Protein AF-A0A1H4L0I5-F1 (afdb_monomer_lite)

Secondary structure (DSSP, 8-state):
-------PPTT-TTSEEEE-SSEEEEE-TTSPEEEEGGGEEEEEEEEETTEEEEEEEESS--PPPGGGGTTTTEEE-TTSEEEEE-TT-PPPTTPPPTTHHHHHHHGGGT-EEEE-

Structure (mmCIF, N/CA/C/O backbone):
data_AF-A0A1H4L0I5-F1
#
_entry.id   AF-A0A1H4L0I5-F1
#
loop_
_atom_site.group_PDB
_atom_site.id
_atom_site.type_symbol
_atom_site.label_atom_id
_atom_site.label_alt_id
_atom_site.label_comp_id
_atom_site.label_asym_id
_atom_site.label_entity_id
_atom_site.label_seq_id
_atom_site.pdbx_PDB_ins_code
_atom_site.Cartn_x
_atom_site.Cartn_y
_atom_site.Cartn_z
_atom_site.occupancy
_atom_site.B_iso_or_equiv
_atom_site.auth_seq_id
_atom_site.auth_comp_id
_atom_site.auth_asym_id
_atom_site.auth_atom_id
_atom_site.pdbx_PDB_model_num
ATOM 1 N N . MET A 1 1 ? -6.043 -8.041 -17.956 1.00 32.91 1 MET A N 1
ATOM 2 C CA . MET A 1 1 ? -5.495 -6.700 -18.267 1.00 32.91 1 MET A CA 1
ATOM 3 C C . MET A 1 1 ? -4.657 -6.232 -17.078 1.00 32.91 1 MET A C 1
ATOM 5 O O . MET A 1 1 ? -5.269 -5.797 -16.107 1.00 32.91 1 MET A O 1
ATOM 9 N N . PRO A 1 2 ? -3.317 -6.375 -17.019 1.00 40.62 2 PRO A N 1
ATOM 10 C CA . PRO A 1 2 ? -2.621 -6.000 -15.801 1.00 40.62 2 PRO A CA 1
ATOM 11 C C . PRO A 1 2 ? -2.167 -4.546 -15.929 1.00 40.62 2 PRO A C 1
ATOM 13 O O . PRO A 1 2 ? -1.108 -4.250 -16.471 1.00 40.62 2 PRO A O 1
ATOM 16 N N . ALA A 1 3 ? -2.970 -3.618 -15.412 1.00 43.50 3 ALA A N 1
ATOM 17 C CA . ALA A 1 3 ? -2.462 -2.296 -15.074 1.00 43.50 3 ALA A CA 1
ATOM 18 C C . ALA A 1 3 ? -1.553 -2.448 -13.840 1.00 43.50 3 ALA A C 1
ATOM 20 O O . ALA A 1 3 ? -1.981 -2.243 -12.704 1.00 43.50 3 ALA A O 1
ATOM 21 N N . VAL A 1 4 ? -0.308 -2.886 -14.050 1.00 52.75 4 VAL A N 1
ATOM 22 C CA . VAL A 1 4 ? 0.719 -2.940 -13.000 1.00 52.75 4 VAL A CA 1
ATOM 23 C C . VAL A 1 4 ? 1.244 -1.522 -12.807 1.00 52.75 4 VAL A C 1
ATOM 25 O O . VAL A 1 4 ? 2.207 -1.092 -13.430 1.00 52.75 4 VAL A O 1
ATOM 28 N N . ARG A 1 5 ? 0.535 -0.744 -11.997 1.00 56.09 5 ARG A N 1
ATOM 29 C CA . ARG A 1 5 ? 0.848 0.661 -11.724 1.00 56.09 5 ARG A CA 1
ATOM 30 C C . ARG A 1 5 ? 1.651 0.761 -10.428 1.00 56.09 5 ARG A C 1
ATOM 32 O O . ARG A 1 5 ? 1.091 0.919 -9.351 1.00 56.09 5 ARG A O 1
ATOM 39 N N . LEU A 1 6 ? 2.967 0.656 -10.554 1.00 56.78 6 LEU A N 1
ATOM 40 C CA . LEU A 1 6 ? 3.902 0.642 -9.431 1.00 56.78 6 LEU A CA 1
ATOM 41 C C . LEU A 1 6 ? 4.092 2.058 -8.854 1.00 56.78 6 LEU A C 1
ATOM 43 O O . LEU A 1 6 ? 4.524 2.964 -9.561 1.00 56.78 6 LEU A O 1
ATOM 47 N N . LEU A 1 7 ? 3.843 2.250 -7.557 1.00 59.31 7 LEU A N 1
ATOM 48 C CA . LEU A 1 7 ? 4.317 3.427 -6.813 1.00 59.31 7 LEU A CA 1
ATOM 49 C C . LEU A 1 7 ? 5.716 3.199 -6.237 1.00 59.31 7 LEU A C 1
ATOM 51 O O . LEU A 1 7 ? 5.887 3.176 -5.024 1.00 59.31 7 LEU A O 1
ATOM 55 N N . GLY A 1 8 ? 6.715 2.997 -7.091 1.00 52.91 8 GLY A N 1
ATOM 56 C CA . GLY A 1 8 ? 8.087 2.795 -6.619 1.00 52.91 8 GLY A CA 1
ATOM 57 C C . GLY A 1 8 ? 8.771 4.086 -6.150 1.00 52.91 8 GLY A C 1
ATOM 58 O O . GLY A 1 8 ? 8.569 5.159 -6.697 1.00 52.91 8 GLY A O 1
ATOM 59 N N . LEU A 1 9 ? 9.622 3.983 -5.133 1.00 51.56 9 LEU A N 1
ATOM 60 C CA . LEU A 1 9 ? 10.462 5.081 -4.644 1.00 51.56 9 LEU A CA 1
ATOM 61 C C . LEU A 1 9 ? 11.571 5.440 -5.651 1.00 51.56 9 LEU A C 1
ATOM 63 O O . LEU A 1 9 ? 12.368 4.558 -5.971 1.00 51.56 9 LEU A O 1
ATOM 67 N N . PRO A 1 10 ? 11.743 6.705 -6.080 1.00 40.19 10 PRO A N 1
ATOM 68 C CA . PRO A 1 10 ? 13.001 7.129 -6.674 1.00 40.19 10 PRO A CA 1
ATOM 69 C C . PRO A 1 10 ? 14.022 7.409 -5.565 1.00 40.19 10 PRO A C 1
ATOM 71 O O . PRO A 1 10 ? 13.727 8.061 -4.563 1.00 40.19 10 PRO A O 1
ATOM 74 N N . GLY A 1 11 ? 15.242 6.908 -5.754 1.00 40.97 11 GLY A N 1
ATOM 75 C CA . GLY A 1 11 ? 16.394 7.178 -4.884 1.00 40.97 11 GLY A CA 1
ATOM 76 C C . GLY A 1 11 ? 16.984 5.947 -4.195 1.00 40.97 11 GLY A C 1
ATOM 77 O O . GLY A 1 11 ? 18.154 5.969 -3.834 1.00 40.97 11 GLY A O 1
ATOM 78 N N . THR A 1 12 ? 16.234 4.850 -4.085 1.00 44.72 12 THR A N 1
ATOM 79 C CA . THR A 1 12 ? 16.751 3.541 -3.655 1.00 44.72 12 THR A CA 1
ATOM 80 C C . THR A 1 12 ? 16.006 2.449 -4.414 1.00 44.72 12 THR A C 1
ATOM 82 O O . THR A 1 12 ? 15.030 1.893 -3.920 1.00 44.72 12 THR A O 1
ATOM 85 N N . ALA A 1 13 ? 16.462 2.125 -5.628 1.00 43.25 13 ALA A N 1
ATOM 86 C CA . ALA A 1 13 ? 15.870 1.098 -6.501 1.00 43.25 13 ALA A CA 1
ATOM 87 C C . ALA A 1 13 ? 15.787 -0.314 -5.874 1.00 43.25 13 ALA A C 1
ATOM 89 O O . ALA A 1 13 ? 15.278 -1.242 -6.497 1.00 43.25 13 ALA A O 1
ATOM 90 N N . LYS A 1 14 ? 16.304 -0.485 -4.654 1.00 46.41 14 LYS A N 1
ATOM 91 C CA . LYS A 1 14 ? 16.354 -1.753 -3.941 1.00 46.41 14 LYS A CA 1
ATOM 92 C C . LYS A 1 14 ? 15.279 -1.913 -2.870 1.00 46.41 14 LYS A C 1
ATOM 94 O O . LYS A 1 14 ? 15.060 -3.044 -2.506 1.00 46.41 14 LYS A O 1
ATOM 99 N N . ASP A 1 15 ? 14.563 -0.876 -2.425 1.00 54.62 15 ASP A N 1
ATOM 100 C CA . ASP A 1 15 ? 13.596 -1.030 -1.323 1.00 54.62 15 ASP 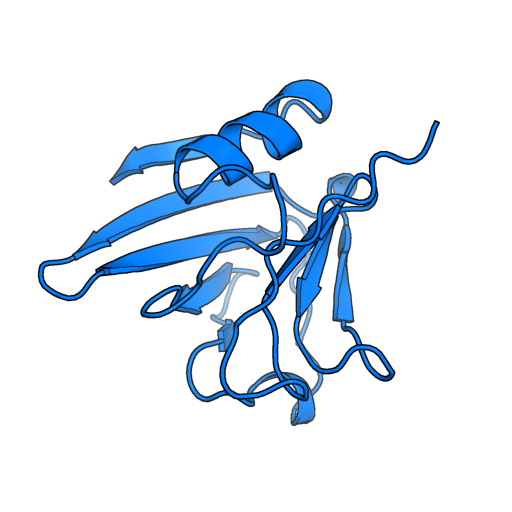A CA 1
ATOM 101 C C . ASP A 1 15 ? 12.363 -0.121 -1.513 1.00 54.62 15 ASP A C 1
ATOM 103 O O . ASP A 1 15 ? 12.378 1.056 -1.143 1.00 54.62 15 ASP A O 1
ATOM 107 N N . GLY A 1 16 ? 11.296 -0.640 -2.136 1.00 62.38 16 GLY A N 1
ATOM 108 C CA . GLY A 1 16 ? 10.117 0.137 -2.544 1.00 62.38 16 GLY A CA 1
ATOM 109 C C . GLY A 1 16 ? 8.787 -0.349 -1.959 1.00 62.38 16 GLY A C 1
ATOM 110 O O . GLY A 1 16 ? 8.624 -1.533 -1.674 1.00 62.38 16 GLY A O 1
ATOM 111 N N . LEU A 1 17 ? 7.813 0.565 -1.833 1.00 74.25 17 LEU A N 1
ATOM 112 C CA . LEU A 1 17 ? 6.389 0.206 -1.802 1.00 74.25 17 LEU A CA 1
ATOM 113 C C . LEU A 1 17 ? 5.925 -0.013 -3.245 1.00 74.25 17 LEU A C 1
ATOM 115 O O . LEU A 1 17 ? 6.400 0.639 -4.166 1.00 74.25 17 LEU A O 1
ATOM 119 N N . THR A 1 18 ? 4.989 -0.917 -3.468 1.00 77.38 18 THR A N 1
ATOM 120 C CA . THR A 1 18 ? 4.354 -1.121 -4.766 1.00 77.38 18 THR A CA 1
ATOM 121 C C . THR A 1 18 ? 2.869 -1.338 -4.549 1.00 77.38 18 THR A C 1
ATOM 123 O O . THR A 1 18 ? 2.489 -2.136 -3.706 1.00 77.38 18 THR A O 1
ATOM 126 N N . LEU A 1 19 ? 2.021 -0.669 -5.325 1.00 78.62 19 LEU A N 1
ATOM 127 C CA . LEU A 1 19 ? 0.609 -1.023 -5.433 1.00 78.62 19 LEU A CA 1
ATOM 128 C C . LEU A 1 19 ? 0.403 -1.720 -6.776 1.00 78.62 19 LEU A C 1
ATOM 130 O O . LEU A 1 19 ? 1.014 -1.358 -7.777 1.00 78.62 19 LEU A O 1
ATOM 134 N N . SER A 1 20 ? -0.403 -2.770 -6.804 1.00 78.25 20 SER A N 1
ATOM 135 C CA . SER A 1 20 ? -0.683 -3.521 -8.025 1.00 78.25 20 SER A CA 1
ATOM 136 C C . SER A 1 20 ? -2.079 -4.121 -7.969 1.00 78.25 20 SER A C 1
ATOM 138 O O . SER A 1 20 ? -2.748 -4.074 -6.940 1.00 78.25 20 SER A O 1
ATOM 140 N N . SER A 1 21 ? -2.514 -4.760 -9.052 1.00 80.38 21 SER A N 1
ATOM 141 C CA . SER A 1 21 ? -3.752 -5.544 -9.041 1.00 80.38 21 SER A CA 1
ATOM 142 C C . SER A 1 21 ? -3.707 -6.758 -8.104 1.00 80.38 21 SER A C 1
ATOM 144 O O . SER A 1 21 ? -4.762 -7.273 -7.758 1.00 80.38 21 SER A O 1
ATOM 146 N N . ARG A 1 22 ? -2.517 -7.224 -7.691 1.00 82.50 22 ARG A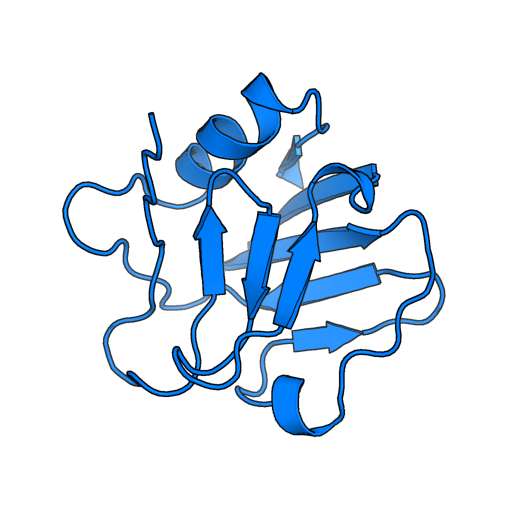 N 1
ATOM 147 C CA . ARG A 1 22 ? -2.364 -8.362 -6.766 1.00 82.50 22 ARG A CA 1
ATOM 148 C C . ARG A 1 22 ? -2.432 -7.942 -5.302 1.00 82.50 22 ARG A C 1
ATOM 150 O O . ARG A 1 22 ? -2.908 -8.708 -4.470 1.00 82.50 22 ARG A O 1
ATOM 157 N N . GLY A 1 23 ? -1.937 -6.750 -4.991 1.00 83.12 23 GLY A N 1
ATOM 158 C CA . GLY A 1 23 ? -1.784 -6.309 -3.614 1.00 83.12 23 GLY A CA 1
ATOM 159 C C . GLY A 1 23 ? -0.736 -5.221 -3.456 1.00 83.12 23 GLY A C 1
ATOM 160 O O . GLY A 1 23 ? -0.372 -4.525 -4.414 1.00 83.12 23 GLY A O 1
ATOM 161 N N . ILE A 1 24 ? -0.230 -5.137 -2.232 1.00 83.25 24 ILE A N 1
ATOM 162 C CA . ILE A 1 24 ? 0.799 -4.206 -1.795 1.00 83.25 24 ILE A CA 1
ATOM 163 C C . ILE A 1 24 ? 2.133 -4.946 -1.692 1.00 83.25 24 ILE A C 1
ATOM 165 O O . ILE A 1 24 ? 2.290 -5.867 -0.898 1.00 83.25 24 ILE A O 1
ATOM 169 N N . GLY A 1 25 ? 3.092 -4.535 -2.510 1.00 81.25 25 GLY A N 1
ATOM 170 C CA . GLY A 1 25 ? 4.461 -5.025 -2.521 1.00 81.25 25 GLY A CA 1
ATOM 171 C C . GLY A 1 25 ? 5.385 -4.222 -1.617 1.00 81.25 25 GLY A C 1
ATOM 172 O O . GLY A 1 25 ? 5.318 -2.994 -1.619 1.00 81.25 25 GLY A O 1
ATOM 173 N N . LEU A 1 26 ? 6.275 -4.903 -0.903 1.00 76.81 26 LEU A N 1
ATOM 174 C CA . LEU A 1 26 ? 7.323 -4.314 -0.077 1.00 76.81 26 LEU A CA 1
ATOM 175 C C . LEU A 1 26 ? 8.678 -4.957 -0.376 1.00 76.81 26 LEU A C 1
ATOM 177 O O . LEU A 1 26 ? 8.797 -6.181 -0.367 1.00 76.81 26 LEU A O 1
ATOM 181 N N . GLY A 1 27 ? 9.700 -4.127 -0.578 1.00 69.50 27 GLY A N 1
ATOM 182 C CA . GLY A 1 27 ? 11.090 -4.561 -0.733 1.00 69.50 27 GLY A CA 1
ATOM 183 C C . GLY A 1 27 ? 11.636 -4.400 -2.158 1.00 69.50 27 GLY A C 1
ATOM 184 O O . GLY A 1 27 ? 11.083 -3.627 -2.951 1.00 69.50 27 GLY A O 1
ATOM 185 N N . PRO A 1 28 ? 12.745 -5.084 -2.481 1.00 65.44 28 PRO A N 1
ATOM 186 C CA . PRO A 1 28 ? 13.375 -5.029 -3.796 1.00 65.44 28 PRO A CA 1
ATOM 187 C C . PRO A 1 28 ? 12.520 -5.650 -4.901 1.00 65.44 28 PRO A C 1
ATOM 189 O O . PRO A 1 28 ? 11.804 -6.613 -4.631 1.00 65.44 28 PRO A O 1
ATOM 192 N N . PRO A 1 29 ? 12.674 -5.231 -6.174 1.00 64.75 29 PRO A N 1
ATOM 193 C CA . PRO A 1 29 ? 11.988 -5.867 -7.303 1.00 64.75 29 PRO A CA 1
ATOM 194 C C . PRO A 1 29 ? 12.212 -7.385 -7.403 1.00 64.75 29 PRO A C 1
ATOM 196 O O . PRO A 1 29 ? 11.322 -8.111 -7.833 1.00 64.75 29 PRO A O 1
ATOM 199 N N . ASN A 1 30 ? 13.389 -7.869 -6.993 1.00 65.94 30 ASN A N 1
ATOM 200 C CA . ASN A 1 30 ? 13.766 -9.284 -7.015 1.00 65.94 30 ASN A CA 1
ATOM 201 C C . ASN A 1 30 ? 13.454 -10.043 -5.710 1.00 65.94 30 ASN A C 1
ATOM 203 O O . ASN A 1 30 ? 13.680 -11.247 -5.657 1.00 65.94 30 ASN A O 1
ATOM 207 N N . ASN A 1 31 ? 12.954 -9.372 -4.668 1.00 67.81 31 ASN A N 1
ATOM 208 C CA . ASN A 1 31 ? 12.592 -9.995 -3.391 1.00 67.81 31 ASN A CA 1
ATOM 209 C C . ASN A 1 31 ? 11.402 -9.269 -2.742 1.00 67.81 31 ASN A C 1
ATOM 211 O O . ASN A 1 31 ? 11.461 -8.795 -1.606 1.00 67.81 31 ASN A O 1
ATOM 215 N N . LEU A 1 32 ? 10.336 -9.118 -3.524 1.00 72.06 32 LEU A N 1
ATOM 216 C CA . LEU A 1 32 ? 9.172 -8.336 -3.149 1.00 72.06 32 LEU A CA 1
ATOM 217 C C . LEU A 1 32 ? 8.206 -9.191 -2.325 1.00 72.06 32 LEU A C 1
ATOM 219 O O . LEU A 1 32 ? 7.645 -10.173 -2.812 1.00 72.06 32 LEU A O 1
ATOM 223 N N . VAL A 1 33 ? 7.969 -8.790 -1.081 1.00 77.12 33 VAL A N 1
ATOM 224 C CA . VAL A 1 33 ? 6.925 -9.385 -0.249 1.00 77.12 33 VAL A CA 1
ATOM 225 C C . VAL A 1 33 ? 5.592 -8.765 -0.629 1.00 77.12 33 VAL A C 1
ATOM 227 O O . VAL A 1 33 ? 5.416 -7.553 -0.539 1.00 77.12 33 VAL A O 1
ATOM 230 N N . VAL A 1 34 ? 4.650 -9.599 -1.069 1.00 80.44 34 VAL A N 1
ATOM 231 C CA . VAL A 1 34 ? 3.297 -9.171 -1.438 1.00 80.44 34 VAL A CA 1
ATOM 232 C C . VAL A 1 34 ? 2.343 -9.450 -0.282 1.00 80.44 34 VAL A C 1
ATOM 234 O O . VAL A 1 34 ? 2.199 -10.600 0.138 1.00 80.44 34 VAL A O 1
ATOM 237 N N . MET A 1 35 ? 1.678 -8.398 0.190 1.00 83.44 35 MET A N 1
ATOM 238 C CA . MET A 1 35 ? 0.440 -8.466 0.966 1.00 83.44 35 MET A CA 1
ATOM 239 C C . MET A 1 35 ? -0.718 -8.420 -0.024 1.00 83.44 35 MET A C 1
ATOM 241 O O . MET A 1 35 ? -0.918 -7.404 -0.698 1.00 83.44 35 MET A O 1
ATOM 245 N N . TYR A 1 36 ? -1.433 -9.526 -0.182 1.00 85.81 36 TYR A N 1
ATOM 246 C CA . TYR A 1 36 ? -2.487 -9.621 -1.183 1.00 85.81 36 TYR A CA 1
ATOM 247 C C . TYR A 1 36 ? -3.736 -8.862 -0.748 1.00 85.81 36 TYR A C 1
ATOM 249 O O . TYR A 1 36 ? -4.041 -8.777 0.435 1.00 85.81 36 TYR A O 1
ATOM 257 N N . TRP A 1 37 ? -4.508 -8.353 -1.710 1.00 86.00 37 TRP A N 1
ATOM 258 C CA . TRP A 1 37 ? -5.736 -7.614 -1.393 1.00 86.00 37 TRP A CA 1
ATOM 259 C C . TRP A 1 37 ? -6.724 -8.407 -0.535 1.00 86.00 37 TRP A C 1
ATOM 261 O O . TRP A 1 37 ? -7.326 -7.831 0.358 1.00 86.00 37 TRP A O 1
ATOM 271 N N . HIS A 1 38 ? -6.837 -9.719 -0.751 1.00 85.31 38 HIS A N 1
ATOM 272 C CA . HIS A 1 38 ? -7.716 -10.586 0.040 1.00 85.31 38 HIS A CA 1
ATOM 273 C C . HIS A 1 38 ? -7.235 -10.810 1.484 1.00 85.31 38 HIS A C 1
ATOM 275 O O . HIS A 1 38 ? -8.014 -11.266 2.310 1.00 85.31 38 HIS A O 1
ATOM 281 N N . GLU A 1 39 ? -5.971 -10.506 1.791 1.00 85.50 39 GLU A N 1
ATOM 282 C CA . GLU A 1 39 ? -5.418 -10.564 3.150 1.00 85.50 39 GLU A CA 1
ATOM 283 C C . GLU A 1 39 ? -5.587 -9.226 3.885 1.00 85.50 39 GLU A C 1
ATOM 285 O O . GLU A 1 39 ? -5.348 -9.154 5.087 1.00 85.50 39 GLU A O 1
ATOM 290 N N . ILE A 1 40 ? -5.949 -8.152 3.176 1.00 86.19 40 ILE A N 1
ATOM 291 C CA . ILE A 1 40 ? -6.057 -6.801 3.725 1.00 86.19 40 ILE A CA 1
ATOM 292 C C . ILE A 1 40 ? -7.498 -6.569 4.171 1.00 86.19 40 ILE A C 1
ATOM 294 O O . ILE A 1 40 ? -8.437 -6.720 3.399 1.00 86.19 40 ILE A O 1
ATOM 298 N N . LYS A 1 41 ? -7.672 -6.141 5.417 1.00 87.00 41 LYS A N 1
ATOM 299 C CA . LYS A 1 41 ? -8.973 -5.777 5.982 1.00 87.00 41 LYS A CA 1
ATOM 300 C C . LYS A 1 41 ? -9.255 -4.288 5.819 1.00 87.00 41 LYS A C 1
ATOM 302 O O . LYS A 1 41 ? -10.347 -3.886 5.421 1.00 87.00 41 LYS A O 1
ATOM 307 N N . VAL A 1 42 ? -8.260 -3.461 6.138 1.00 87.19 42 VAL A N 1
ATOM 308 C CA . VAL A 1 42 ? -8.357 -1.997 6.102 1.00 87.19 42 VAL A CA 1
ATOM 309 C C . VAL A 1 42 ? -7.028 -1.409 5.648 1.00 87.19 42 VAL A C 1
ATOM 311 O O . VAL A 1 42 ? -5.959 -1.850 6.076 1.00 87.19 42 VAL A O 1
ATOM 314 N N . LEU A 1 43 ? -7.104 -0.380 4.808 1.00 87.12 43 LEU A N 1
ATOM 315 C CA . LEU A 1 43 ? -6.011 0.558 4.601 1.00 87.12 43 LEU A CA 1
ATOM 316 C C . LEU A 1 43 ? -6.304 1.845 5.349 1.00 87.12 43 LEU A C 1
ATOM 318 O O . LEU A 1 43 ? -7.374 2.423 5.208 1.00 87.12 43 LEU A O 1
ATOM 322 N N . GLU A 1 44 ? -5.330 2.323 6.094 1.00 87.75 44 GLU A N 1
ATOM 323 C CA . GLU A 1 44 ? -5.414 3.584 6.803 1.00 87.75 44 GLU A CA 1
ATOM 324 C C . GLU A 1 44 ? -4.293 4.505 6.320 1.00 87.75 44 GLU A C 1
ATOM 326 O O . GLU A 1 44 ? -3.146 4.097 6.139 1.00 87.75 44 GLU A O 1
ATOM 331 N N . LEU A 1 45 ? -4.650 5.751 6.046 1.00 85.25 45 LEU A N 1
ATOM 332 C CA . LEU A 1 45 ? -3.751 6.794 5.587 1.00 85.25 45 LEU A CA 1
ATOM 333 C C . LEU A 1 45 ? -3.726 7.887 6.640 1.00 85.25 45 LEU A C 1
ATOM 335 O O . LEU A 1 45 ? -4.692 8.631 6.774 1.00 85.25 45 LEU A O 1
ATOM 339 N N . THR A 1 46 ? -2.612 8.013 7.349 1.00 81.94 46 THR A N 1
ATOM 340 C CA . THR A 1 46 ? -2.443 9.064 8.355 1.00 81.94 46 THR A CA 1
ATOM 341 C C . THR A 1 46 ? -1.536 10.149 7.799 1.00 81.94 46 THR A C 1
ATOM 343 O O . THR A 1 46 ? -0.415 9.868 7.352 1.00 81.94 46 THR A O 1
ATOM 346 N N . ARG A 1 47 ? -1.991 11.403 7.807 1.00 78.19 47 ARG A N 1
ATOM 347 C CA . ARG A 1 47 ? -1.148 12.540 7.404 1.00 78.19 47 ARG A CA 1
ATOM 348 C C . ARG A 1 47 ? -0.433 13.117 8.620 1.00 78.19 47 ARG A C 1
ATOM 350 O O . ARG A 1 47 ? -1.056 13.498 9.598 1.00 78.19 47 ARG A O 1
ATOM 357 N N . HIS A 1 48 ? 0.886 13.248 8.526 1.00 74.00 48 HIS A N 1
ATOM 358 C CA . HIS A 1 48 ? 1.713 13.896 9.545 1.00 74.00 48 HIS A CA 1
ATOM 359 C C . HIS A 1 48 ? 2.420 15.114 8.950 1.00 74.00 48 HIS A C 1
ATOM 361 O O . HIS A 1 48 ? 2.647 15.178 7.741 1.00 74.00 48 HIS A O 1
ATOM 367 N N . THR A 1 49 ? 2.877 16.040 9.797 1.00 70.06 49 THR A N 1
ATOM 368 C CA . THR A 1 49 ? 3.626 17.255 9.399 1.00 70.06 49 THR A CA 1
ATOM 369 C C . THR A 1 49 ? 4.878 16.983 8.550 1.00 70.06 49 THR A C 1
ATOM 371 O O . THR A 1 49 ? 5.374 17.883 7.885 1.00 70.06 49 THR A O 1
ATOM 374 N N . GLY A 1 50 ? 5.380 15.743 8.519 1.00 66.38 50 GLY A N 1
ATOM 375 C CA . GLY A 1 50 ? 6.516 15.324 7.687 1.00 66.38 50 GLY A CA 1
ATOM 376 C C . GLY A 1 50 ? 6.186 14.359 6.541 1.00 66.38 50 GLY A C 1
ATOM 377 O O . GLY A 1 50 ? 7.116 13.822 5.941 1.00 66.38 50 GLY A O 1
ATOM 378 N N . GLY A 1 51 ? 4.908 14.077 6.267 1.00 70.38 51 GLY A N 1
ATOM 379 C CA . GLY A 1 51 ? 4.442 13.221 5.168 1.00 70.38 51 GLY A CA 1
ATOM 380 C C . GLY A 1 51 ? 3.366 12.214 5.580 1.00 70.38 51 GLY A C 1
ATOM 381 O O . GLY A 1 51 ? 2.914 12.196 6.721 1.00 70.38 51 GLY A O 1
ATOM 382 N N . THR A 1 52 ? 2.965 11.362 4.643 1.00 74.81 52 THR A N 1
ATOM 383 C CA . THR A 1 52 ? 1.915 10.356 4.855 1.00 74.81 52 THR A CA 1
ATOM 384 C C . THR A 1 52 ? 2.496 9.059 5.441 1.00 74.81 52 THR A C 1
ATOM 386 O O . THR A 1 52 ? 3.641 8.681 5.171 1.00 74.81 52 THR A O 1
ATOM 389 N N . GLU A 1 53 ? 1.722 8.376 6.275 1.00 78.12 53 GLU A N 1
ATOM 390 C CA . GLU A 1 53 ? 1.923 6.977 6.653 1.00 78.12 53 GLU A CA 1
ATOM 391 C C . GLU A 1 53 ? 0.783 6.144 6.056 1.00 78.12 53 GLU A C 1
ATOM 393 O O . GLU A 1 53 ? -0.372 6.561 6.074 1.00 78.12 53 GLU A O 1
ATOM 398 N N . LEU A 1 54 ? 1.125 4.987 5.488 1.00 82.50 54 LEU A N 1
ATOM 399 C CA . LEU A 1 54 ? 0.173 3.979 5.035 1.00 82.50 54 LEU A CA 1
ATOM 400 C C . LEU A 1 54 ? 0.201 2.833 6.040 1.00 82.50 54 LEU A C 1
ATOM 402 O O . LEU A 1 54 ? 1.232 2.195 6.231 1.00 82.50 54 LEU A O 1
ATOM 406 N N . ILE A 1 55 ? -0.924 2.560 6.671 1.00 83.94 55 ILE A N 1
ATOM 407 C CA . ILE A 1 55 ? -1.097 1.485 7.634 1.00 83.94 55 ILE A CA 1
ATOM 408 C C . ILE A 1 55 ? -1.972 0.422 6.973 1.00 83.94 55 ILE A C 1
ATOM 410 O O . ILE A 1 55 ? -3.071 0.695 6.499 1.00 83.94 55 ILE A O 1
ATOM 414 N N . VAL A 1 56 ? -1.452 -0.796 6.903 1.00 84.69 56 VAL A N 1
ATOM 415 C CA . VAL A 1 56 ? -2.122 -1.955 6.320 1.00 84.69 56 VAL A CA 1
ATOM 416 C C . VAL A 1 56 ? -2.542 -2.860 7.465 1.00 84.69 56 VAL A C 1
ATOM 418 O O . VAL A 1 56 ? -1.694 -3.404 8.169 1.00 84.69 56 VAL A O 1
ATOM 421 N N . HIS A 1 57 ? -3.844 -3.014 7.659 1.00 84.19 57 HIS A N 1
ATOM 422 C CA . HIS A 1 57 ? -4.401 -3.954 8.624 1.00 84.19 57 HIS A CA 1
ATOM 4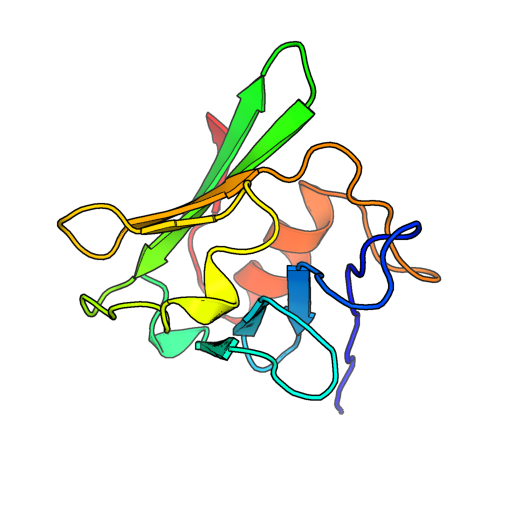23 C C . HIS A 1 57 ? -4.682 -5.263 7.895 1.00 84.19 57 HIS A C 1
ATOM 425 O O . HIS A 1 57 ? -5.524 -5.292 6.994 1.00 84.19 57 HIS A O 1
ATOM 431 N N . LEU A 1 58 ? -3.955 -6.321 8.247 1.00 82.06 58 LEU A N 1
ATOM 432 C CA . LEU A 1 58 ? -4.141 -7.652 7.678 1.00 82.06 58 LEU A CA 1
ATOM 433 C C . LEU A 1 58 ? -5.150 -8.452 8.506 1.00 82.06 58 LEU A C 1
ATOM 435 O O . LEU A 1 58 ? -5.206 -8.314 9.726 1.00 82.06 58 LEU A O 1
ATOM 439 N N . ASP A 1 59 ? -5.924 -9.304 7.841 1.00 76.25 59 ASP A N 1
ATOM 440 C CA . ASP A 1 59 ? -6.854 -10.236 8.491 1.00 76.25 59 ASP A CA 1
ATOM 441 C C . ASP A 1 59 ? -6.115 -11.418 9.145 1.00 76.25 59 ASP A C 1
ATOM 443 O O . ASP A 1 59 ? -6.582 -12.016 10.109 1.00 76.25 59 ASP A O 1
ATOM 447 N N . VAL A 1 60 ? -4.905 -11.714 8.657 1.00 71.25 60 VAL A N 1
ATOM 448 C CA . VAL A 1 60 ? -4.023 -12.754 9.194 1.00 71.25 60 VAL A CA 1
ATOM 449 C C . VAL A 1 60 ? -2.737 -12.117 9.709 1.00 71.25 60 VAL A C 1
ATOM 451 O O . VAL A 1 60 ? -2.088 -11.330 9.015 1.00 71.25 60 VAL A O 1
ATOM 454 N N . VAL A 1 61 ? -2.328 -12.488 10.926 1.00 66.88 61 VAL A N 1
ATOM 455 C CA . VAL A 1 61 ? -1.047 -12.052 11.494 1.00 66.88 61 VAL A CA 1
ATOM 456 C C . VAL A 1 61 ? 0.087 -12.711 10.715 1.00 66.88 61 VAL A C 1
ATOM 458 O O . VAL A 1 61 ? 0.426 -13.872 10.935 1.00 66.88 61 VAL A O 1
ATOM 461 N N . ARG A 1 62 ? 0.693 -11.956 9.798 1.00 64.69 62 ARG A N 1
ATOM 462 C CA . ARG A 1 62 ? 1.851 -12.402 9.026 1.00 64.69 62 ARG A CA 1
ATOM 463 C C . ARG A 1 62 ? 3.107 -11.723 9.546 1.00 64.69 62 ARG A C 1
ATOM 465 O O . ARG A 1 62 ? 3.219 -10.498 9.524 1.00 64.69 62 ARG A O 1
ATOM 472 N N . GLN A 1 63 ? 4.072 -12.521 9.995 1.00 62.25 63 GLN A N 1
ATOM 473 C CA . GLN A 1 63 ? 5.411 -11.997 10.234 1.00 62.25 63 GLN A CA 1
ATOM 474 C C . GLN A 1 63 ? 6.040 -11.672 8.879 1.00 62.25 63 GLN A C 1
ATOM 476 O O . GLN A 1 63 ? 6.212 -12.553 8.036 1.00 62.25 63 GLN A O 1
ATOM 481 N N . LEU A 1 64 ? 6.351 -10.395 8.652 1.00 62.84 64 LEU A N 1
ATOM 482 C CA . LEU A 1 64 ? 7.152 -10.013 7.497 1.00 62.84 64 LEU A CA 1
ATOM 483 C C . LEU A 1 64 ? 8.571 -10.568 7.688 1.00 62.84 64 LEU A C 1
ATOM 485 O O . LEU A 1 64 ? 9.116 -10.425 8.790 1.00 62.84 64 LEU A O 1
ATOM 489 N N . PRO A 1 65 ? 9.181 -11.169 6.647 1.00 60.28 65 PRO A N 1
ATOM 490 C CA . PRO A 1 65 ? 10.562 -11.636 6.709 1.00 60.28 65 PRO A CA 1
ATOM 491 C C . PRO A 1 65 ? 11.471 -10.524 7.223 1.00 60.28 65 PRO A C 1
ATOM 493 O O . PRO A 1 65 ? 11.326 -9.384 6.792 1.00 60.28 65 PRO A O 1
ATOM 496 N N . THR A 1 66 ? 12.426 -10.834 8.102 1.00 57.16 66 THR A N 1
ATOM 497 C CA . THR A 1 66 ? 13.312 -9.845 8.749 1.00 57.16 66 THR A CA 1
ATOM 498 C C . THR A 1 66 ? 14.003 -8.908 7.743 1.00 57.16 66 THR A C 1
ATOM 500 O O . THR A 1 66 ? 14.187 -7.726 8.020 1.00 57.16 66 THR A O 1
ATOM 503 N N . GLY A 1 67 ? 14.299 -9.396 6.531 1.00 53.66 67 GLY A N 1
ATOM 504 C CA . GLY A 1 67 ? 14.867 -8.598 5.436 1.00 53.66 67 GLY A CA 1
ATOM 505 C C . GLY A 1 67 ? 13.933 -7.533 4.840 1.00 53.66 67 GLY A C 1
ATOM 506 O O . GLY A 1 67 ? 14.413 -6.570 4.259 1.00 53.66 67 GLY A O 1
ATOM 507 N N . SER A 1 68 ? 12.616 -7.652 5.023 1.00 53.19 68 SER A N 1
ATOM 508 C CA . SER A 1 68 ? 11.594 -6.700 4.550 1.00 53.19 68 SER A CA 1
ATOM 509 C C . SER A 1 68 ? 11.343 -5.538 5.518 1.00 53.19 68 SER A C 1
ATOM 511 O O . SER A 1 68 ? 10.552 -4.641 5.226 1.00 53.19 68 SER A O 1
ATOM 513 N N . HIS A 1 69 ? 12.003 -5.548 6.683 1.00 55.34 69 HIS A N 1
ATOM 514 C CA . HIS A 1 69 ? 11.989 -4.442 7.651 1.00 55.34 69 HIS A CA 1
ATOM 515 C C . HIS A 1 69 ? 12.943 -3.314 7.223 1.00 55.34 69 HIS A C 1
ATOM 517 O O . HIS A 1 69 ? 12.833 -2.182 7.704 1.00 55.34 69 HIS A O 1
ATOM 523 N N . HIS A 1 70 ? 13.835 -3.589 6.264 1.00 46.75 70 HIS A N 1
ATOM 524 C CA . HIS A 1 70 ? 14.497 -2.565 5.465 1.00 46.75 70 HIS A CA 1
ATOM 525 C C . HIS A 1 70 ? 13.612 -2.211 4.257 1.00 46.75 70 HIS A C 1
ATOM 527 O O . HIS A 1 70 ? 13.170 -3.109 3.546 1.00 46.75 70 HIS A O 1
ATOM 533 N N . PRO A 1 71 ? 13.265 -0.920 4.075 1.00 54.12 71 PRO A N 1
ATOM 534 C CA . PRO A 1 71 ? 14.043 0.248 4.477 1.00 54.12 71 PRO A CA 1
ATOM 535 C C . PRO A 1 71 ? 13.428 0.974 5.683 1.00 54.12 71 PRO A C 1
ATOM 537 O O . PRO A 1 71 ? 12.589 1.831 5.468 1.00 54.12 71 PRO A O 1
ATOM 540 N N . THR A 1 72 ? 13.802 0.684 6.939 1.00 50.72 72 THR A N 1
ATOM 541 C CA . THR A 1 72 ? 13.590 1.528 8.159 1.00 50.72 72 THR A CA 1
ATOM 542 C C . THR A 1 72 ? 12.180 2.104 8.436 1.00 50.72 72 THR A C 1
ATOM 544 O O . THR A 1 72 ? 11.987 2.917 9.346 1.00 50.72 72 THR A O 1
ATOM 547 N N . ARG A 1 73 ? 11.175 1.717 7.654 1.00 61.19 73 ARG A N 1
ATOM 548 C CA . ARG A 1 73 ? 9.887 2.404 7.476 1.00 61.19 73 ARG A CA 1
ATOM 549 C C . ARG A 1 73 ? 8.714 1.451 7.587 1.00 61.19 73 ARG A C 1
ATOM 551 O O . ARG A 1 73 ? 7.590 1.934 7.677 1.00 61.19 73 ARG A O 1
ATOM 558 N N . VAL A 1 74 ? 8.978 0.146 7.579 1.00 65.81 74 VAL A N 1
ATOM 559 C CA . VAL A 1 74 ? 7.979 -0.898 7.766 1.00 65.81 74 VAL A CA 1
ATOM 560 C C . VAL A 1 74 ? 8.066 -1.380 9.209 1.00 65.81 74 VAL A C 1
ATOM 562 O O . VAL A 1 74 ? 9.136 -1.769 9.668 1.00 65.81 74 VAL A O 1
ATOM 565 N N . ARG A 1 75 ? 6.960 -1.311 9.947 1.00 65.88 75 ARG A N 1
ATOM 566 C CA . ARG A 1 75 ? 6.845 -1.890 11.289 1.00 65.88 75 ARG A CA 1
ATOM 567 C C . ARG A 1 75 ? 5.655 -2.830 11.316 1.00 65.88 75 ARG A C 1
ATOM 569 O O . ARG A 1 75 ? 4.522 -2.375 11.165 1.00 65.88 75 ARG A O 1
ATOM 576 N N . SER A 1 76 ? 5.921 -4.112 11.533 1.00 66.94 76 SER A N 1
ATOM 577 C CA . SER A 1 76 ? 4.882 -5.089 11.853 1.00 66.94 76 SER A CA 1
ATOM 578 C C . SER A 1 76 ? 4.591 -5.013 13.352 1.00 66.94 76 SER A C 1
ATOM 580 O O . SER A 1 76 ? 5.476 -5.240 14.176 1.00 66.94 76 SER A O 1
ATOM 582 N N . GLY A 1 77 ? 3.374 -4.618 13.706 1.00 63.88 77 GLY A N 1
ATOM 583 C CA . GLY A 1 77 ? 2.863 -4.658 15.070 1.00 63.88 77 GLY A CA 1
ATOM 584 C C . GLY A 1 77 ? 2.377 -6.055 15.450 1.00 63.88 77 GLY A C 1
ATOM 585 O O . GLY A 1 77 ? 2.220 -6.933 14.600 1.00 63.88 77 GLY A O 1
ATOM 586 N N . ARG A 1 78 ? 2.093 -6.243 16.743 1.00 60.53 78 ARG A N 1
ATOM 587 C CA . ARG A 1 78 ? 1.193 -7.322 17.173 1.00 60.53 78 ARG A CA 1
ATOM 588 C C . ARG A 1 78 ? -0.193 -7.022 16.570 1.00 60.53 78 ARG A C 1
ATOM 590 O O . ARG A 1 78 ? -0.495 -5.856 16.328 1.00 60.53 78 ARG A O 1
ATOM 597 N N . ASP A 1 79 ? -0.960 -8.059 16.242 1.00 65.88 79 ASP A N 1
ATOM 598 C CA . ASP A 1 79 ? -2.317 -7.970 15.656 1.00 65.88 79 ASP A CA 1
ATOM 599 C C . ASP A 1 79 ? -2.408 -7.720 14.135 1.00 65.88 79 ASP A C 1
ATOM 601 O O . ASP A 1 79 ? -3.417 -7.233 13.637 1.00 65.88 79 ASP A O 1
ATOM 605 N N . GLY A 1 80 ? -1.374 -8.070 13.358 1.00 69.00 80 GLY A N 1
ATOM 606 C CA . GLY A 1 80 ? -1.466 -8.068 11.884 1.00 69.00 80 GLY A CA 1
ATOM 607 C C . GLY A 1 80 ? -1.386 -6.679 11.241 1.00 69.00 80 GLY A C 1
ATOM 608 O O . GLY A 1 80 ? -1.641 -6.517 10.049 1.00 69.00 80 GLY A O 1
ATOM 609 N N . VAL A 1 81 ? -0.987 -5.665 12.008 1.00 73.50 81 VAL A N 1
ATOM 610 C CA . VAL A 1 81 ? -0.828 -4.296 11.513 1.00 73.50 81 VAL A CA 1
ATOM 611 C C . VAL A 1 81 ? 0.564 -4.108 10.920 1.00 73.50 81 VAL A C 1
ATOM 613 O O . VAL A 1 81 ? 1.569 -4.224 11.618 1.00 73.50 81 VAL A O 1
ATOM 616 N N . THR A 1 82 ? 0.638 -3.740 9.646 1.00 75.94 82 THR A N 1
ATOM 617 C CA . THR A 1 82 ? 1.875 -3.346 8.968 1.00 75.94 82 THR A CA 1
ATOM 618 C C . THR A 1 82 ? 1.850 -1.850 8.687 1.00 75.94 82 THR A C 1
ATOM 620 O O . THR A 1 82 ? 1.125 -1.373 7.819 1.00 75.94 82 THR A O 1
ATOM 623 N N . ARG A 1 83 ? 2.666 -1.084 9.412 1.00 74.69 83 ARG A N 1
ATOM 624 C CA . ARG A 1 83 ? 2.813 0.363 9.203 1.00 74.69 83 ARG A CA 1
ATOM 625 C C . ARG A 1 83 ? 3.933 0.632 8.220 1.00 74.69 83 ARG A C 1
ATOM 627 O O . ARG A 1 83 ? 5.038 0.152 8.435 1.00 74.69 83 ARG A O 1
ATOM 634 N N . ILE A 1 84 ? 3.668 1.426 7.193 1.00 76.06 84 ILE A N 1
ATOM 635 C CA . ILE A 1 84 ? 4.593 1.754 6.112 1.00 76.06 84 ILE A CA 1
ATOM 636 C C . ILE A 1 84 ? 4.715 3.274 6.041 1.00 76.06 84 ILE A C 1
ATOM 638 O O . ILE A 1 84 ? 3.794 3.982 5.632 1.00 76.06 84 ILE A O 1
ATOM 642 N N . ARG A 1 85 ? 5.878 3.810 6.406 1.00 70.94 85 ARG A N 1
ATOM 643 C CA . ARG A 1 85 ? 6.150 5.241 6.241 1.00 70.94 85 ARG A CA 1
ATOM 644 C C . ARG A 1 85 ? 6.360 5.561 4.772 1.00 70.94 85 ARG A C 1
ATOM 646 O O . ARG A 1 85 ? 7.320 5.087 4.164 1.00 70.94 85 ARG A O 1
ATOM 653 N N . THR A 1 86 ? 5.516 6.432 4.226 1.00 68.25 86 THR A N 1
ATOM 654 C CA . THR A 1 86 ? 5.530 6.777 2.801 1.00 68.25 86 THR A CA 1
ATOM 655 C C . THR A 1 86 ? 6.211 8.115 2.503 1.00 68.25 86 THR A C 1
ATOM 657 O O . THR A 1 86 ? 6.185 8.606 1.375 1.00 68.25 86 THR A O 1
ATOM 660 N N . ARG A 1 87 ? 6.910 8.697 3.491 1.00 61.62 87 ARG A N 1
ATOM 661 C CA . ARG A 1 87 ? 7.746 9.894 3.292 1.00 61.62 87 ARG A CA 1
ATOM 662 C C . ARG A 1 87 ? 8.711 9.666 2.127 1.00 61.62 87 ARG A C 1
ATOM 664 O O . ARG A 1 87 ? 9.462 8.697 2.140 1.00 61.62 87 ARG A O 1
ATOM 671 N N . ARG A 1 88 ? 8.743 10.571 1.148 1.00 57.38 88 ARG A N 1
ATOM 672 C CA . ARG A 1 88 ? 9.552 10.466 -0.085 1.00 57.38 88 ARG A CA 1
ATOM 673 C C . ARG A 1 88 ? 9.097 9.413 -1.111 1.00 57.38 88 ARG A C 1
ATOM 675 O O . ARG A 1 88 ? 9.835 9.228 -2.068 1.00 57.38 88 ARG A O 1
ATOM 682 N N . LEU A 1 89 ? 7.933 8.752 -0.971 1.00 63.50 89 LEU A N 1
ATOM 683 C CA . LEU A 1 89 ? 7.355 8.006 -2.104 1.00 63.50 89 LEU A CA 1
ATOM 684 C C . LEU A 1 89 ? 7.037 9.005 -3.219 1.00 63.50 89 LEU A C 1
ATOM 686 O O . LEU A 1 89 ? 6.171 9.865 -3.058 1.00 63.50 89 LEU A O 1
ATOM 690 N N . THR A 1 90 ? 7.719 8.889 -4.349 1.00 59.94 90 THR A N 1
ATOM 691 C CA . THR A 1 90 ? 7.332 9.597 -5.569 1.00 59.94 90 THR A CA 1
ATOM 692 C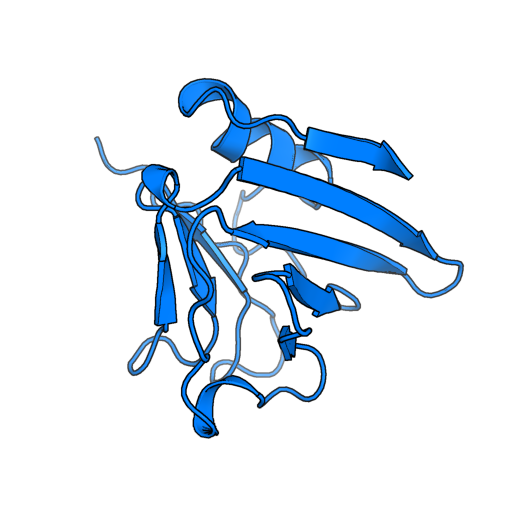 C . THR A 1 90 ? 6.631 8.588 -6.466 1.00 59.94 90 THR A C 1
ATOM 694 O O . THR A 1 90 ? 7.074 7.450 -6.544 1.00 59.94 90 THR A O 1
ATOM 697 N N . PRO A 1 91 ? 5.534 8.948 -7.135 1.00 63.53 91 PRO A N 1
ATOM 698 C CA . PRO A 1 91 ? 4.946 8.071 -8.137 1.00 63.53 91 PRO A CA 1
ATOM 699 C C . PRO A 1 91 ? 5.957 7.764 -9.250 1.00 63.53 91 PRO A C 1
ATOM 701 O O . PRO A 1 91 ? 6.687 8.657 -9.682 1.00 63.53 91 PRO A O 1
ATOM 704 N N . LEU A 1 92 ? 5.975 6.518 -9.736 1.00 65.31 92 LEU A N 1
ATOM 705 C CA . LEU A 1 92 ? 6.693 6.174 -10.964 1.00 65.31 92 LEU A CA 1
ATOM 706 C C . LEU A 1 92 ? 5.776 6.361 -12.171 1.00 65.31 92 LEU A C 1
ATOM 708 O O . LEU A 1 92 ? 4.626 5.914 -12.173 1.00 65.31 92 LEU A O 1
ATOM 712 N N . GLY A 1 93 ? 6.306 6.998 -13.215 1.00 69.19 93 GLY A N 1
ATOM 713 C CA . GLY A 1 93 ? 5.566 7.259 -14.447 1.00 69.19 93 GLY A CA 1
ATOM 714 C C . GLY A 1 93 ? 4.288 8.059 -14.189 1.00 69.19 93 GLY A C 1
ATOM 715 O O . GLY A 1 93 ? 4.310 9.088 -13.521 1.00 69.19 93 GLY A O 1
ATOM 716 N 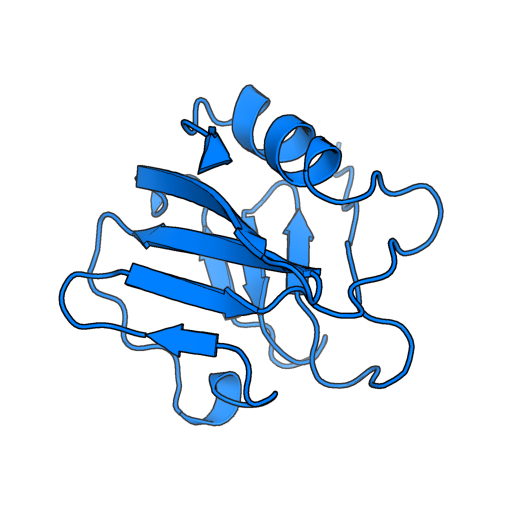N . THR A 1 94 ? 3.161 7.571 -14.706 1.00 70.44 94 THR A N 1
ATOM 717 C CA . THR A 1 94 ? 1.845 8.223 -14.599 1.00 70.44 94 THR A CA 1
ATOM 718 C C . THR A 1 94 ? 1.029 7.743 -13.395 1.00 70.44 94 THR A C 1
ATOM 720 O O . THR A 1 94 ? -0.202 7.841 -13.393 1.00 70.44 94 THR A O 1
ATOM 723 N N . ALA A 1 95 ? 1.669 7.123 -12.403 1.00 68.00 95 ALA A N 1
ATOM 724 C CA . ALA A 1 95 ? 0.951 6.614 -11.247 1.00 68.00 95 ALA A CA 1
ATOM 725 C C . ALA A 1 95 ? 0.435 7.776 -10.363 1.00 68.00 95 ALA A C 1
ATOM 727 O O . ALA A 1 95 ? 1.129 8.779 -10.190 1.00 68.00 95 ALA A O 1
ATOM 728 N N . PRO A 1 96 ? -0.786 7.674 -9.807 1.00 72.12 96 PRO A N 1
ATOM 729 C CA . PRO A 1 96 ? -1.316 8.689 -8.894 1.00 72.12 96 PRO A CA 1
ATOM 730 C C . PRO A 1 96 ? -0.479 8.784 -7.609 1.00 72.12 96 PRO A C 1
ATOM 732 O O . PRO A 1 96 ? 0.164 7.822 -7.207 1.00 72.12 96 PRO A O 1
ATOM 735 N N . ARG A 1 97 ? -0.474 9.932 -6.929 1.00 75.75 97 ARG A N 1
ATOM 736 C CA . ARG A 1 97 ? 0.193 10.062 -5.617 1.00 75.75 97 ARG A CA 1
ATOM 737 C C . ARG A 1 97 ? -0.664 9.428 -4.519 1.00 75.75 97 ARG A C 1
ATOM 739 O O . ARG A 1 97 ? -1.841 9.164 -4.728 1.00 75.75 97 ARG A O 1
ATOM 746 N N . LEU A 1 98 ? -0.095 9.187 -3.337 1.00 75.00 98 LEU A N 1
ATOM 747 C CA . LEU A 1 98 ? -0.929 8.988 -2.145 1.00 75.00 98 LEU A CA 1
ATOM 748 C C . LEU A 1 98 ? -1.562 10.338 -1.756 1.00 75.00 98 LEU A C 1
ATOM 750 O O . LEU A 1 98 ? -0.855 11.347 -1.816 1.00 75.00 98 LEU A O 1
ATOM 754 N N . PRO A 1 99 ? -2.850 10.382 -1.364 1.00 78.75 99 PRO A N 1
ATOM 755 C CA . PRO A 1 99 ? -3.734 9.247 -1.058 1.00 78.75 99 PRO A CA 1
ATOM 756 C C . PRO A 1 99 ? -4.417 8.595 -2.278 1.00 78.75 99 PRO A C 1
ATOM 758 O O . PRO A 1 99 ? -4.816 7.434 -2.193 1.00 78.75 99 PRO A O 1
ATOM 761 N N . ASP A 1 100 ? -4.510 9.288 -3.414 1.00 81.06 100 ASP A N 1
ATOM 762 C CA . ASP A 1 100 ? -5.320 8.896 -4.583 1.00 81.06 100 ASP A CA 1
ATOM 763 C C . ASP A 1 100 ? -5.024 7.488 -5.108 1.00 81.06 100 ASP A C 1
ATOM 765 O O . ASP A 1 100 ? -5.925 6.760 -5.520 1.00 81.06 100 ASP A O 1
ATOM 769 N N . ALA A 1 101 ? -3.763 7.065 -5.071 1.00 79.56 101 ALA A N 1
ATOM 770 C CA . ALA A 1 101 ? -3.383 5.724 -5.481 1.00 79.56 101 ALA A CA 1
ATOM 771 C C . ALA A 1 101 ? -3.978 4.641 -4.588 1.00 79.56 101 ALA A C 1
ATOM 773 O O . ALA A 1 101 ? -4.507 3.661 -5.103 1.00 79.56 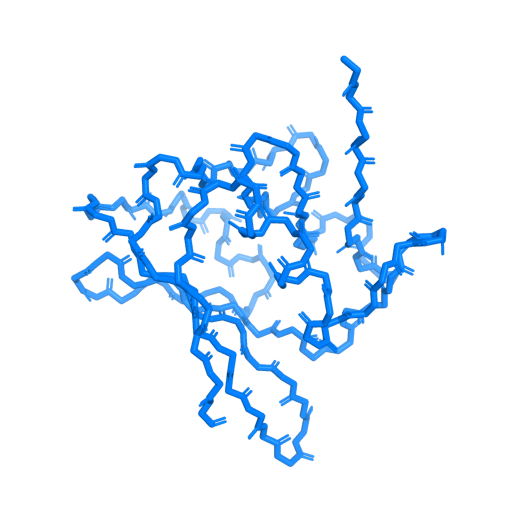101 ALA A O 1
ATOM 774 N N . ALA A 1 102 ? -3.927 4.811 -3.265 1.00 81.06 102 ALA A N 1
ATOM 775 C CA . ALA A 1 102 ? -4.513 3.841 -2.349 1.00 81.06 102 ALA A CA 1
ATOM 776 C C . ALA A 1 102 ? -6.012 3.688 -2.633 1.00 81.06 102 ALA A C 1
ATOM 778 O O . ALA A 1 102 ? -6.478 2.564 -2.796 1.00 81.06 102 ALA A O 1
ATOM 779 N N . HIS A 1 103 ? -6.730 4.799 -2.827 1.00 83.12 103 HIS A N 1
ATOM 780 C CA . HIS A 1 103 ? -8.136 4.779 -3.243 1.00 83.12 103 HIS A CA 1
ATOM 781 C C . HIS A 1 103 ? -8.342 4.072 -4.588 1.00 83.12 103 HIS A C 1
ATOM 783 O O . HIS A 1 103 ? -9.218 3.214 -4.710 1.00 83.12 103 HIS A O 1
ATOM 789 N N . ALA A 1 104 ? -7.513 4.373 -5.590 1.00 83.62 104 ALA A N 1
ATOM 790 C CA . ALA A 1 104 ? -7.621 3.791 -6.926 1.00 83.62 104 ALA A CA 1
ATOM 791 C C . ALA A 1 104 ? -7.415 2.264 -6.947 1.00 83.62 104 ALA A C 1
ATOM 793 O O . ALA A 1 104 ? -8.107 1.581 -7.702 1.00 83.62 104 ALA A O 1
ATOM 794 N N . PHE A 1 105 ? -6.503 1.715 -6.131 1.00 82.56 105 PHE A N 1
ATOM 795 C CA . PHE A 1 105 ? -6.263 0.262 -6.070 1.00 82.56 105 PHE A CA 1
ATOM 796 C C . PHE A 1 105 ? -7.161 -0.472 -5.075 1.00 82.56 105 PHE A C 1
ATOM 798 O O . PHE A 1 105 ? -7.511 -1.621 -5.331 1.00 82.56 105 PHE A O 1
ATOM 805 N N . ALA A 1 106 ? -7.565 0.170 -3.979 1.00 83.38 106 ALA A N 1
ATOM 806 C CA . ALA A 1 106 ? -8.418 -0.438 -2.960 1.00 83.38 106 ALA A CA 1
ATOM 807 C C . ALA A 1 106 ? -9.884 -0.539 -3.403 1.00 83.38 106 ALA A C 1
ATOM 809 O O . ALA A 1 106 ? -10.549 -1.539 -3.125 1.00 83.38 106 ALA A O 1
ATOM 810 N N . ARG A 1 107 ? -10.391 0.466 -4.133 1.00 85.38 107 ARG A N 1
ATOM 811 C CA . ARG A 1 107 ? -11.806 0.543 -4.530 1.00 85.38 107 ARG A CA 1
ATOM 812 C C . ARG A 1 107 ? -12.279 -0.664 -5.354 1.00 85.38 107 ARG A C 1
ATOM 814 O O . ARG A 1 107 ? -13.312 -1.226 -4.991 1.00 85.38 107 ARG A O 1
ATOM 821 N N . PRO A 1 108 ? -11.559 -1.130 -6.397 1.00 85.62 108 PRO A N 1
ATOM 822 C CA . PRO A 1 108 ? -11.946 -2.340 -7.131 1.00 85.62 108 PRO A CA 1
ATOM 823 C C . PRO A 1 108 ? -11.962 -3.606 -6.266 1.00 85.62 108 PRO A C 1
ATOM 825 O O . PRO A 1 108 ? -12.673 -4.553 -6.580 1.00 85.62 108 PRO A O 1
ATOM 828 N N . GLN A 1 109 ? -11.188 -3.615 -5.180 1.00 84.31 109 GLN A N 1
ATOM 829 C CA . GLN A 1 109 ? -11.026 -4.747 -4.265 1.00 84.31 109 GLN A CA 1
ATOM 830 C C . GLN A 1 109 ? -11.999 -4.683 -3.078 1.00 84.31 109 GLN A C 1
ATOM 832 O O . GLN A 1 109 ? -11.960 -5.546 -2.210 1.00 84.31 109 GLN A O 1
ATOM 837 N N . ARG A 1 110 ? -12.870 -3.659 -3.026 1.00 87.12 110 ARG A N 1
ATOM 838 C CA . ARG A 1 110 ? -13.791 -3.380 -1.907 1.00 87.12 110 ARG A CA 1
ATOM 839 C C . ARG A 1 110 ? -13.081 -3.221 -0.557 1.00 87.12 110 ARG A C 1
ATOM 841 O O . ARG A 1 110 ? -13.682 -3.437 0.491 1.00 87.12 110 ARG A O 1
ATOM 848 N N . ILE A 1 111 ? -11.819 -2.802 -0.584 1.00 85.81 111 ILE A N 1
ATOM 849 C CA . ILE A 1 111 ? -11.037 -2.538 0.620 1.00 85.81 111 ILE A CA 1
ATOM 850 C C . ILE A 1 111 ? -11.371 -1.144 1.131 1.00 85.81 111 ILE A C 1
ATOM 852 O O . ILE A 1 111 ? -11.343 -0.166 0.379 1.00 85.81 111 ILE A O 1
ATOM 856 N N . ARG A 1 112 ? -11.685 -1.048 2.424 1.00 87.00 112 ARG A N 1
ATOM 857 C CA . ARG A 1 112 ? -11.944 0.238 3.069 1.00 87.00 112 ARG A CA 1
ATOM 858 C C . ARG A 1 112 ? -10.635 1.009 3.205 1.00 87.00 112 ARG A C 1
ATOM 860 O O . ARG A 1 112 ? -9.674 0.491 3.770 1.00 87.00 112 ARG A O 1
ATOM 867 N N . VAL A 1 113 ? -10.634 2.250 2.724 1.00 85.25 113 VAL A N 1
ATOM 868 C CA . VAL A 1 113 ? -9.566 3.224 2.967 1.00 85.25 113 VAL A CA 1
ATOM 869 C C . VAL A 1 113 ? -10.082 4.243 3.981 1.00 85.25 113 VAL A C 1
ATOM 871 O O . VAL A 1 113 ? -11.104 4.883 3.732 1.00 85.25 113 VAL A O 1
ATOM 874 N N . SER A 1 114 ? -9.426 4.367 5.131 1.00 86.38 114 SER A N 1
ATOM 875 C CA . SER A 1 114 ? -9.695 5.407 6.128 1.00 86.38 114 SER A CA 1
ATOM 876 C C . SER A 1 114 ? -8.607 6.471 6.093 1.00 86.38 114 SER A C 1
ATOM 878 O O . SER A 1 114 ? -7.428 6.154 5.957 1.00 86.38 114 SER A O 1
ATOM 880 N N . GLU A 1 115 ? -9.000 7.732 6.232 1.00 81.56 115 GLU A N 1
ATOM 881 C CA . GLU A 1 115 ? -8.073 8.853 6.388 1.00 81.56 115 GLU A CA 1
ATOM 882 C C . GLU A 1 115 ? -8.121 9.316 7.845 1.00 81.56 115 GLU A C 1
ATOM 884 O O . GLU A 1 115 ? -9.212 9.485 8.395 1.00 81.56 115 GLU A O 1
ATOM 889 N N . GLY A 1 116 ? -6.949 9.447 8.465 1.00 70.38 116 GLY A N 1
ATOM 890 C CA . GLY A 1 116 ? -6.766 9.883 9.850 1.00 70.38 116 GLY A CA 1
ATOM 891 C C . GLY A 1 116 ? -5.823 11.068 9.972 1.00 70.38 116 GLY A C 1
ATOM 892 O O . GLY A 1 116 ? -5.044 11.328 9.018 1.00 70.38 116 GLY A O 1
#

Radius of gyration: 12.88 Å; chains: 1; bounding box: 30×30×35 Å

Foldseek 3Di:
DWPQFFLFFPPDQFFGWGFTLQAIWTGHPVDTDGDGLVQFQAWEWEADPQGIKIKTQGPDQDDDPPRRCPPVAWDRDPRRITIGDCRRRDGDDPQDDPPVNVCVNNVVSVHYYHYD

pLDDT: mean 70.55, std 13.16, range [32.91, 87.75]

Sequence (116 aa):
MPAVRLLGLPGTAKDGLTLSSRGIGLGPPNNLVVMYWHEIKVLELTRHTGGTELIVHLDVVRQLPTGSHHPTRVRSGRDGVTRIRTRRLTPLGTAPRLPDAAHAFARPQRIRVSEG